Protein AF-A0A243RNW3-F1 (afdb_monomer)

Sequence (77 aa):
MAVPQPADLTIKKSVTLRRSVAEEVESRTGPRGFSHFVDQAVEYGLALLKAQEIVEDHENRVAPPMRLGAQEGPGKS

Foldseek 3Di:
DDDPDPPPDDDDDDDDDDPVVQVVLCVVQNPPGNVVVVVVVVVVVVVVVVVVVVVVVVCVVPVDPPPPDPCPDDDDD

Mean predicted aligned error: 11.44 Å

Radius of gyration: 25.15 Å; Cα contacts (8 Å, |Δi|>4): 9; chains: 1; bounding box: 48×22×79 Å

pLDDT: mean 83.98, std 16.23, range [50.47, 98.19]

Solvent-accessible surface area (backbone atoms only — not comparable to full-atom values): 5119 Å² total; per-residue (Å²): 132,86,77,80,73,78,77,93,69,93,73,94,81,88,83,90,74,60,66,73,57,53,53,53,46,32,73,74,47,37,98,80,29,48,67,62,50,52,52,54,51,49,54,52,51,53,53,50,51,54,51,49,54,53,51,52,52,47,48,70,70,65,52,69,80,77,75,73,72,78,77,74,72,84,88,75,135

Organism: NCBI:txid569862

Structure (mmCIF, N/CA/C/O backbone):
data_AF-A0A243RNW3-F1
#
_entry.id   AF-A0A243RNW3-F1
#
loop_
_atom_site.group_PDB
_atom_site.id
_atom_site.type_symbol
_atom_site.label_atom_id
_atom_site.label_alt_id
_atom_site.label_comp_id
_atom_site.label_asym_id
_atom_site.label_entity_id
_atom_site.label_seq_id
_atom_site.pdbx_PDB_ins_code
_atom_site.Cartn_x
_atom_site.Cartn_y
_atom_site.Cartn_z
_atom_site.occupancy
_atom_site.B_iso_or_equiv
_atom_site.auth_seq_id
_atom_site.auth_comp_id
_atom_site.auth_asym_id
_atom_site.auth_atom_id
_atom_site.pdbx_PDB_model_num
ATOM 1 N N . MET A 1 1 ? 34.283 -7.704 14.377 1.00 52.03 1 MET A N 1
ATOM 2 C CA . MET A 1 1 ? 33.026 -7.657 15.155 1.00 52.03 1 MET A CA 1
ATOM 3 C C . MET A 1 1 ? 31.908 -7.300 14.190 1.00 52.03 1 MET A C 1
ATOM 5 O O . MET A 1 1 ? 32.087 -6.343 13.449 1.00 52.03 1 MET A O 1
ATOM 9 N N . ALA A 1 2 ? 30.835 -8.091 14.114 1.00 65.12 2 ALA A N 1
ATOM 10 C CA . ALA A 1 2 ? 29.689 -7.761 13.266 1.00 65.12 2 ALA A CA 1
ATOM 11 C C . ALA A 1 2 ? 28.985 -6.529 13.849 1.00 65.12 2 ALA A C 1
ATOM 13 O O . ALA A 1 2 ? 28.686 -6.504 15.042 1.00 65.12 2 ALA A O 1
ATOM 14 N N . VAL A 1 3 ? 28.775 -5.498 13.030 1.00 72.50 3 VAL A N 1
ATOM 15 C CA . VAL A 1 3 ? 27.995 -4.326 13.436 1.00 72.50 3 VAL A CA 1
ATOM 16 C C . VAL A 1 3 ? 26.547 -4.796 13.601 1.00 72.50 3 VAL A C 1
ATOM 18 O O . VAL A 1 3 ? 26.012 -5.371 12.649 1.00 72.50 3 VAL A O 1
ATOM 21 N N . PRO A 1 4 ? 25.911 -4.624 14.775 1.00 69.75 4 PRO A N 1
ATOM 22 C CA . PRO A 1 4 ? 24.504 -4.957 14.921 1.00 69.75 4 PRO A CA 1
ATOM 23 C C . PRO A 1 4 ? 23.712 -4.077 13.954 1.00 69.75 4 PRO A C 1
ATOM 25 O O . PRO A 1 4 ? 23.790 -2.850 14.023 1.00 69.75 4 PRO A O 1
ATOM 28 N N . GLN A 1 5 ? 22.995 -4.704 13.020 1.00 68.06 5 GLN A N 1
ATOM 29 C CA . GLN A 1 5 ? 22.067 -3.965 12.176 1.00 68.06 5 GLN A CA 1
ATOM 30 C C . GLN A 1 5 ? 20.981 -3.374 13.083 1.00 68.06 5 GLN A C 1
ATOM 32 O O . GLN A 1 5 ? 20.499 -4.082 13.975 1.00 68.06 5 GLN A O 1
ATOM 37 N N . PRO A 1 6 ? 20.631 -2.087 12.916 1.00 68.94 6 PRO A N 1
ATOM 38 C CA . PRO A 1 6 ? 19.541 -1.501 13.675 1.00 68.94 6 PRO A CA 1
ATOM 39 C C . PRO A 1 6 ? 18.283 -2.336 13.437 1.00 68.94 6 PRO A C 1
ATOM 41 O O . PRO A 1 6 ? 18.012 -2.746 12.309 1.00 68.94 6 PRO A O 1
ATOM 44 N N . ALA A 1 7 ? 17.555 -2.630 14.514 1.00 74.75 7 ALA A N 1
ATOM 45 C CA . ALA A 1 7 ? 16.286 -3.331 14.410 1.00 74.75 7 ALA A CA 1
ATOM 46 C C . ALA A 1 7 ? 15.362 -2.565 13.453 1.00 74.75 7 ALA A C 1
ATOM 48 O O . ALA A 1 7 ? 15.334 -1.332 13.479 1.00 74.75 7 ALA A O 1
ATOM 49 N N . ASP A 1 8 ? 14.623 -3.293 12.621 1.00 81.31 8 ASP A N 1
ATOM 50 C CA . ASP A 1 8 ? 13.574 -2.697 11.806 1.00 81.31 8 ASP A CA 1
ATOM 51 C C . ASP A 1 8 ? 12.411 -2.320 12.732 1.00 81.31 8 ASP A C 1
ATOM 53 O O . ASP A 1 8 ? 11.751 -3.182 13.319 1.00 81.31 8 ASP A O 1
ATOM 57 N N . LEU A 1 9 ? 12.259 -1.021 12.985 1.00 88.44 9 LEU A N 1
ATOM 58 C CA . LEU A 1 9 ? 11.328 -0.491 13.973 1.00 88.44 9 LEU A CA 1
ATOM 59 C C . LEU A 1 9 ? 10.153 0.174 13.267 1.00 88.44 9 LEU A C 1
ATOM 61 O O . LEU A 1 9 ? 10.331 1.077 12.450 1.00 88.44 9 LEU A O 1
ATOM 65 N N . THR A 1 10 ? 8.935 -0.184 13.672 1.00 87.88 10 THR A N 1
ATOM 66 C CA . THR A 1 10 ? 7.728 0.521 13.238 1.00 87.88 10 THR A CA 1
ATOM 67 C C . THR A 1 10 ? 7.753 1.968 13.733 1.00 87.88 10 THR A C 1
ATOM 69 O O . THR A 1 10 ? 7.809 2.234 14.936 1.00 87.88 10 THR A O 1
ATOM 72 N N . ILE A 1 11 ? 7.655 2.923 12.807 1.00 93.06 11 ILE A N 1
ATOM 73 C CA . ILE A 1 11 ? 7.600 4.357 13.115 1.00 93.06 11 ILE A CA 1
ATOM 74 C C . ILE A 1 11 ? 6.202 4.887 12.802 1.00 93.06 11 ILE A C 1
ATOM 76 O O . ILE A 1 11 ? 5.694 4.740 11.693 1.00 93.06 11 ILE A O 1
ATOM 80 N N . LYS A 1 12 ? 5.591 5.596 13.757 1.00 93.19 12 LYS A N 1
ATOM 81 C CA . LYS A 1 12 ? 4.307 6.266 13.528 1.00 93.19 12 LYS A CA 1
ATOM 82 C C . LYS A 1 12 ? 4.474 7.439 12.558 1.00 93.19 12 LYS A C 1
ATOM 84 O O . LYS A 1 12 ? 5.229 8.377 12.822 1.00 93.19 12 LYS A O 1
ATOM 89 N N . LYS A 1 13 ? 3.694 7.428 11.479 1.00 91.88 13 LYS A N 1
ATOM 90 C CA . LYS A 1 13 ? 3.503 8.554 10.554 1.00 91.88 13 LYS A CA 1
ATOM 91 C C . LYS A 1 13 ? 2.017 8.895 10.457 1.00 91.88 13 LYS A C 1
ATOM 93 O O . LYS A 1 13 ? 1.168 8.052 10.727 1.00 91.88 13 LYS A O 1
ATOM 98 N N . SER A 1 14 ? 1.714 10.146 10.119 1.00 92.81 14 SER A N 1
ATOM 99 C CA . SER A 1 14 ? 0.345 10.616 9.885 1.00 92.81 14 SER A CA 1
ATOM 100 C C . SER A 1 14 ? 0.204 11.019 8.425 1.00 92.81 14 SER A C 1
ATOM 102 O O . SER A 1 14 ? 1.073 11.714 7.899 1.00 92.81 14 SER A O 1
ATOM 104 N N . VAL A 1 15 ? -0.875 10.582 7.783 1.00 89.88 15 VAL A N 1
ATOM 105 C CA . VAL A 1 15 ? -1.197 10.880 6.383 1.00 89.88 15 VAL A CA 1
ATOM 106 C C . VAL A 1 15 ? -2.679 11.211 6.261 1.00 89.88 15 VAL A C 1
ATOM 108 O O . VAL A 1 15 ? -3.488 10.781 7.082 1.00 89.88 15 VAL A O 1
ATOM 111 N N . THR A 1 16 ? -3.041 11.975 5.233 1.00 95.19 16 THR A N 1
ATOM 112 C CA . THR A 1 16 ? -4.447 12.262 4.918 1.00 95.19 16 THR A CA 1
ATOM 113 C C . THR A 1 16 ? -4.917 11.324 3.817 1.00 95.19 16 THR A C 1
ATOM 115 O O . THR A 1 16 ? -4.248 11.184 2.795 1.00 95.19 16 THR A O 1
ATOM 118 N N . LEU A 1 17 ? -6.074 10.695 4.014 1.00 93.94 17 LEU A N 1
ATOM 119 C CA . LEU A 1 17 ? -6.675 9.758 3.068 1.00 93.94 17 LEU A CA 1
ATOM 120 C C . LEU A 1 17 ? -8.094 10.202 2.716 1.00 93.94 17 LEU A C 1
ATOM 122 O O . LEU A 1 17 ? -8.767 10.881 3.493 1.00 93.94 17 LEU A O 1
ATOM 126 N N . ARG A 1 18 ? -8.572 9.787 1.539 1.00 97.62 18 ARG A N 1
ATOM 127 C CA . ARG A 1 18 ? -9.989 9.934 1.186 1.00 97.62 18 ARG A CA 1
ATOM 128 C C . ARG A 1 18 ? -10.825 9.113 2.165 1.00 97.62 18 ARG A C 1
ATOM 130 O O . ARG A 1 18 ? -10.521 7.942 2.377 1.00 97.62 18 ARG A O 1
ATOM 137 N N . ARG A 1 19 ? -11.905 9.703 2.687 1.00 96.69 19 ARG A N 1
ATOM 138 C CA . ARG A 1 19 ? -12.835 9.037 3.615 1.00 96.69 19 ARG A CA 1
ATOM 139 C C . ARG A 1 19 ? -13.273 7.662 3.107 1.00 96.69 19 ARG A C 1
ATOM 141 O O . ARG A 1 19 ? -13.136 6.692 3.833 1.00 96.69 19 ARG A O 1
ATOM 148 N N . SER A 1 20 ? -13.706 7.577 1.849 1.00 97.62 20 SER A N 1
ATOM 149 C CA . SER A 1 20 ? -14.177 6.322 1.251 1.00 97.62 20 SER A CA 1
ATOM 150 C C . SER A 1 20 ? -13.122 5.214 1.239 1.00 97.62 20 SER A C 1
ATOM 152 O O . SER A 1 20 ? -13.458 4.046 1.376 1.00 97.62 20 SER A O 1
ATOM 154 N N . VAL A 1 21 ? -11.841 5.565 1.097 1.00 95.88 21 VAL A N 1
ATOM 155 C CA . VAL A 1 21 ? -10.743 4.591 1.164 1.00 95.88 21 VAL A CA 1
ATOM 156 C C . VAL A 1 21 ? -10.529 4.138 2.602 1.00 95.88 21 VAL A C 1
ATOM 158 O O . VAL A 1 21 ? -10.355 2.949 2.836 1.00 95.88 21 VAL A O 1
ATOM 161 N N . ALA A 1 22 ? -10.556 5.066 3.562 1.00 93.94 22 ALA A N 1
ATOM 162 C CA . ALA A 1 22 ? -10.395 4.717 4.968 1.00 93.94 22 ALA A CA 1
ATOM 163 C C . ALA A 1 22 ? -11.52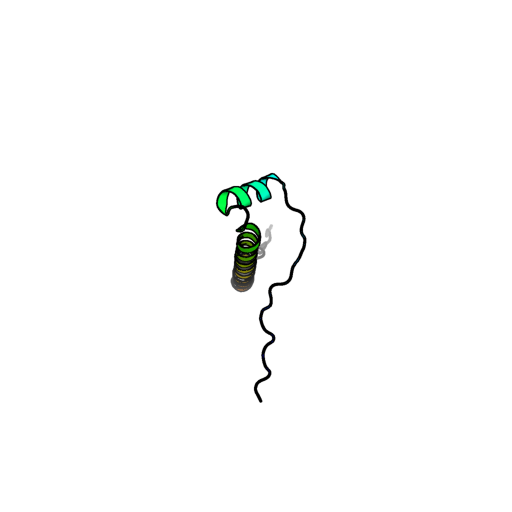0 3.785 5.450 1.00 93.94 22 ALA A C 1
ATOM 165 O O . ALA A 1 22 ? -11.236 2.740 6.029 1.00 9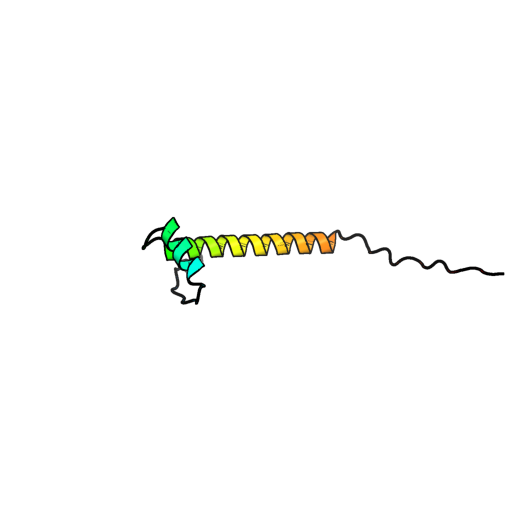3.94 22 ALA A O 1
ATOM 166 N N . GLU A 1 23 ? -12.771 4.113 5.116 1.00 95.31 23 GLU A N 1
ATOM 167 C CA . GLU A 1 23 ? -13.952 3.302 5.437 1.00 95.31 23 GLU A CA 1
ATOM 168 C C . GLU A 1 23 ? -13.885 1.905 4.798 1.00 95.31 23 GLU A C 1
ATOM 170 O O . GLU A 1 23 ? -14.211 0.917 5.450 1.00 95.31 23 GLU A O 1
ATOM 175 N N . GLU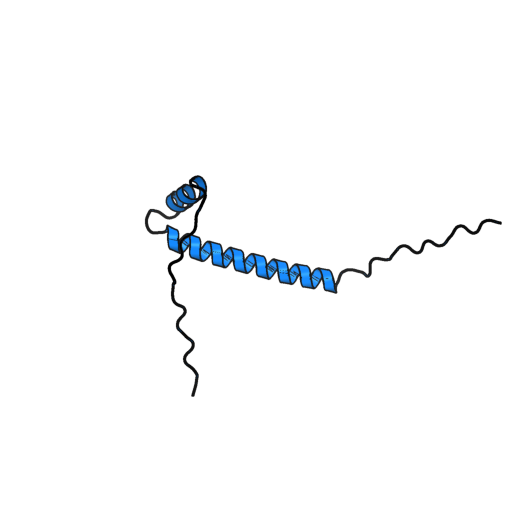 A 1 24 ? -13.408 1.789 3.555 1.00 96.69 24 GLU A N 1
ATOM 176 C CA . GLU A 1 24 ? -13.241 0.491 2.885 1.00 96.69 24 GLU A CA 1
ATOM 177 C C . GLU A 1 24 ? -12.146 -0.372 3.531 1.00 96.69 24 GLU A C 1
ATOM 179 O O . GLU A 1 24 ? -12.282 -1.589 3.650 1.00 96.69 24 GLU A O 1
ATOM 184 N N . VAL A 1 25 ? -11.044 0.235 3.972 1.00 95.06 25 VAL A N 1
ATOM 185 C CA . VAL A 1 25 ? -9.997 -0.505 4.692 1.00 95.06 25 VAL A CA 1
ATOM 186 C C . VAL A 1 25 ? -10.519 -0.979 6.047 1.00 95.06 25 VAL A C 1
ATOM 188 O O . VAL A 1 25 ? -10.313 -2.138 6.420 1.00 95.06 25 VAL A O 1
ATOM 191 N N . GLU A 1 26 ? -11.220 -0.115 6.779 1.00 94.56 26 GLU A N 1
ATOM 192 C CA . GLU A 1 26 ? -11.829 -0.467 8.063 1.00 94.56 26 GLU A CA 1
ATOM 193 C C . GLU A 1 26 ? -12.903 -1.553 7.914 1.00 94.56 26 GLU A C 1
ATOM 195 O O . GLU A 1 26 ? -12.950 -2.464 8.741 1.00 94.56 26 GLU A O 1
ATOM 200 N N . SER A 1 27 ? -13.714 -1.524 6.850 1.00 96.44 27 SER A N 1
ATOM 201 C CA . SER A 1 27 ? -14.739 -2.548 6.599 1.00 96.44 27 SER A CA 1
ATOM 202 C C . SER A 1 27 ? -14.128 -3.934 6.361 1.00 96.44 27 SER A C 1
ATOM 204 O O . SER A 1 27 ? -14.668 -4.939 6.826 1.00 96.44 27 SER A O 1
ATOM 206 N N . ARG A 1 28 ? -12.970 -3.993 5.690 1.00 95.81 28 ARG A N 1
ATOM 207 C CA . ARG A 1 28 ? -12.256 -5.242 5.377 1.00 95.81 28 ARG A CA 1
ATOM 208 C C . ARG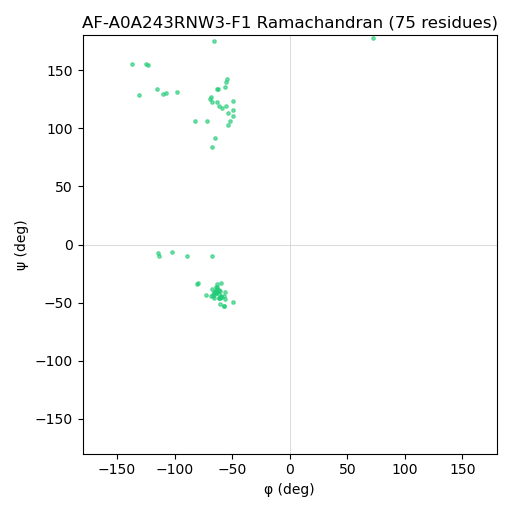 A 1 28 ? -11.426 -5.780 6.534 1.00 95.81 28 ARG A C 1
ATOM 210 O O . ARG A 1 28 ? -11.266 -6.991 6.654 1.00 95.81 28 ARG A O 1
ATOM 217 N N . THR A 1 29 ? -10.850 -4.895 7.342 1.00 95.94 29 THR A N 1
ATOM 218 C CA . THR A 1 29 ? -9.823 -5.271 8.333 1.00 95.94 29 THR A CA 1
ATOM 219 C C . THR A 1 29 ? -10.264 -5.097 9.783 1.00 95.94 29 THR A C 1
ATOM 221 O O . THR A 1 29 ? -9.593 -5.567 10.705 1.00 95.94 29 THR A O 1
ATOM 224 N N . GLY A 1 30 ? -11.411 -4.456 9.998 1.00 92.69 30 GLY A N 1
ATOM 225 C CA . GLY A 1 30 ? -11.918 -4.110 11.313 1.00 92.69 30 GLY A CA 1
ATOM 226 C C . GLY A 1 30 ? -11.138 -2.969 11.987 1.00 92.69 30 GLY A C 1
ATOM 227 O O . GLY A 1 30 ? -10.121 -2.485 11.486 1.00 92.69 30 GLY A O 1
ATOM 228 N N . PRO A 1 31 ? -11.566 -2.558 13.192 1.00 82.44 31 PRO A N 1
ATOM 229 C CA . PRO A 1 31 ? -11.085 -1.343 13.861 1.00 82.44 31 PRO A CA 1
ATOM 230 C C . PRO A 1 31 ? -9.618 -1.386 14.319 1.00 82.44 31 PRO A C 1
ATOM 232 O O . PRO A 1 31 ? -9.081 -0.373 14.758 1.00 82.44 31 PRO A O 1
ATOM 235 N N . ARG A 1 32 ? -8.957 -2.550 14.265 1.00 88.25 32 ARG A N 1
ATOM 236 C CA . ARG A 1 32 ? -7.543 -2.717 14.655 1.00 88.25 32 ARG A CA 1
ATOM 237 C C . ARG A 1 32 ? -6.625 -3.094 13.491 1.00 88.25 32 ARG A C 1
ATOM 239 O O . ARG A 1 32 ? -5.414 -3.131 13.682 1.00 88.25 32 ARG A O 1
ATOM 246 N N . GLY A 1 33 ? -7.178 -3.372 12.309 1.00 91.81 33 GLY A N 1
ATOM 247 C CA . GLY A 1 33 ? -6.414 -3.864 11.161 1.00 91.81 33 GLY A CA 1
ATOM 248 C C . GLY A 1 33 ? -5.850 -2.769 10.255 1.00 91.81 33 GLY A C 1
ATOM 249 O O . GLY A 1 33 ? -5.007 -3.055 9.409 1.00 91.81 33 GLY A O 1
ATOM 250 N N . PHE A 1 34 ? -6.255 -1.514 10.463 1.00 91.94 34 PHE A N 1
ATOM 251 C CA . PHE A 1 34 ? -5.944 -0.409 9.560 1.00 91.94 34 PHE A CA 1
ATOM 252 C C . PHE A 1 34 ? -4.442 -0.200 9.332 1.00 91.94 34 PHE A C 1
ATOM 254 O O . PHE A 1 34 ? -3.983 -0.169 8.194 1.00 91.94 34 PHE A O 1
ATOM 261 N N . SER A 1 35 ? -3.657 -0.072 10.407 1.00 90.75 35 SER A N 1
ATOM 262 C CA . SER A 1 35 ? -2.218 0.194 10.287 1.00 90.75 35 SER A CA 1
ATOM 263 C C . SER A 1 35 ? -1.478 -0.948 9.597 1.00 90.75 35 SER A C 1
ATOM 265 O O . SER A 1 35 ? -0.645 -0.679 8.744 1.00 90.75 35 SER A O 1
ATOM 267 N N . HIS A 1 36 ? -1.818 -2.199 9.917 1.00 92.75 36 HIS A N 1
ATOM 268 C CA . HIS A 1 36 ? -1.207 -3.366 9.279 1.00 92.75 36 HIS A CA 1
ATOM 269 C C . HIS A 1 36 ? -1.555 -3.447 7.789 1.00 92.75 36 HIS A C 1
ATOM 271 O O . HIS A 1 36 ? -0.688 -3.717 6.965 1.00 92.75 36 HIS A O 1
ATOM 277 N N . PHE A 1 37 ? -2.805 -3.147 7.431 1.00 94.88 37 PHE A N 1
ATOM 278 C CA . PHE A 1 37 ? -3.218 -3.105 6.033 1.00 94.88 37 PHE A CA 1
ATOM 279 C C . PHE A 1 37 ? -2.451 -2.047 5.239 1.00 94.88 37 PHE A C 1
ATOM 281 O O . PHE A 1 37 ? -1.984 -2.321 4.137 1.00 94.88 37 PHE A O 1
ATOM 288 N N . VAL A 1 38 ? -2.321 -0.835 5.790 1.00 93.38 38 VAL A N 1
ATOM 289 C CA . VAL A 1 38 ? -1.589 0.254 5.127 1.00 93.38 38 VAL A CA 1
ATOM 290 C C . VAL A 1 38 ? -0.111 -0.094 4.978 1.00 93.38 38 VAL A C 1
ATOM 292 O O . VAL A 1 38 ? 0.447 0.158 3.916 1.00 93.38 38 VAL A O 1
ATOM 295 N N . ASP A 1 39 ? 0.499 -0.697 5.997 1.00 93.81 39 ASP A N 1
ATOM 296 C CA . ASP A 1 39 ? 1.892 -1.154 5.963 1.00 93.81 39 ASP A CA 1
ATOM 297 C C . ASP A 1 39 ? 2.129 -2.140 4.805 1.00 93.81 39 ASP A C 1
ATOM 299 O O . ASP A 1 39 ? 2.918 -1.863 3.901 1.00 93.81 39 ASP A O 1
ATOM 303 N N . GLN A 1 40 ? 1.320 -3.203 4.721 1.00 95.25 40 GLN A N 1
ATOM 304 C CA . GLN A 1 40 ? 1.394 -4.173 3.620 1.00 95.25 40 GLN A CA 1
ATOM 305 C C . GLN A 1 40 ? 1.089 -3.554 2.251 1.00 95.25 40 GLN A C 1
ATOM 307 O O . GLN A 1 40 ? 1.738 -3.870 1.255 1.00 95.25 40 GLN A O 1
ATOM 312 N N . ALA A 1 41 ? 0.103 -2.657 2.169 1.00 95.44 41 ALA A N 1
ATOM 313 C CA . ALA A 1 41 ? -0.225 -1.974 0.921 1.00 95.44 41 ALA A CA 1
ATOM 314 C C . ALA A 1 41 ? 0.939 -1.103 0.420 1.00 95.44 41 ALA A C 1
ATOM 316 O O . ALA A 1 41 ? 1.177 -1.039 -0.789 1.00 95.44 41 ALA A O 1
ATOM 317 N N . VAL A 1 42 ? 1.676 -0.458 1.329 1.00 95.50 42 VAL A N 1
ATOM 318 C CA . VAL A 1 42 ? 2.883 0.307 0.992 1.00 95.50 42 VAL A CA 1
ATOM 319 C C . VAL A 1 42 ? 4.001 -0.625 0.529 1.00 95.50 42 VAL A C 1
ATOM 321 O O . VAL A 1 42 ? 4.605 -0.341 -0.505 1.00 95.50 42 VAL A O 1
ATOM 324 N N . GLU A 1 43 ? 4.235 -1.753 1.207 1.00 96.69 43 GLU A N 1
ATOM 325 C CA . GLU A 1 43 ? 5.211 -2.760 0.758 1.00 96.69 43 GLU A CA 1
ATOM 326 C C . GLU A 1 43 ? 4.913 -3.250 -0.666 1.00 96.69 43 GLU A C 1
ATOM 328 O O . GLU A 1 43 ? 5.801 -3.261 -1.524 1.00 96.69 43 GLU A O 1
ATOM 333 N N . TYR A 1 44 ? 3.652 -3.587 -0.954 1.00 97.44 44 TYR A N 1
ATOM 334 C CA . TYR A 1 44 ? 3.243 -4.005 -2.295 1.00 97.44 44 TYR A CA 1
ATOM 335 C C . TYR A 1 44 ? 3.409 -2.891 -3.330 1.00 97.44 44 TYR A C 1
ATOM 337 O O . TYR A 1 44 ? 3.893 -3.152 -4.433 1.00 97.44 44 TYR A O 1
ATOM 345 N N . GLY A 1 45 ? 3.056 -1.651 -2.985 1.00 97.50 45 GLY A N 1
ATOM 346 C CA . GLY A 1 45 ? 3.257 -0.497 -3.860 1.00 97.50 45 GLY A CA 1
ATOM 347 C C . GLY A 1 45 ? 4.731 -0.284 -4.212 1.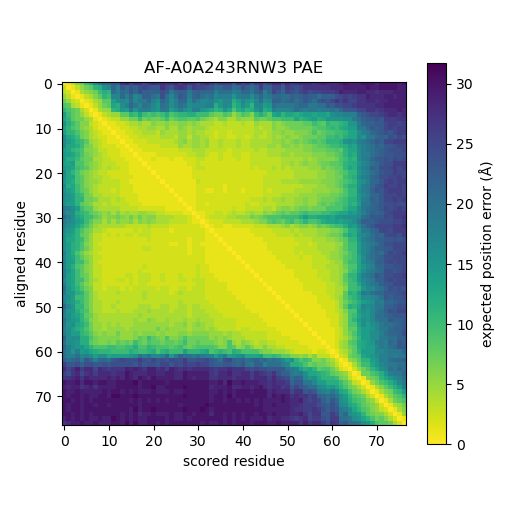00 97.50 45 GLY A C 1
ATOM 348 O O . GLY A 1 45 ? 5.064 -0.105 -5.382 1.00 97.50 45 GLY A O 1
ATOM 349 N N . LEU A 1 46 ? 5.626 -0.374 -3.224 1.00 98.00 46 LEU A N 1
ATOM 350 C CA . LEU A 1 46 ? 7.072 -0.250 -3.433 1.00 98.00 46 LEU A CA 1
ATOM 351 C C . LEU A 1 46 ? 7.632 -1.387 -4.296 1.00 98.00 46 LEU A C 1
ATOM 353 O O . LEU A 1 46 ? 8.461 -1.143 -5.175 1.00 98.00 46 LEU A O 1
ATOM 357 N N . ALA A 1 47 ? 7.163 -2.620 -4.092 1.00 97.44 47 ALA A N 1
ATOM 358 C CA . ALA A 1 47 ? 7.568 -3.757 -4.913 1.00 97.44 47 ALA A CA 1
ATOM 359 C C . ALA A 1 47 ? 7.149 -3.588 -6.384 1.00 97.44 47 ALA A C 1
ATOM 361 O O . ALA A 1 47 ? 7.937 -3.889 -7.283 1.00 97.44 47 ALA A O 1
ATOM 362 N N . LEU A 1 48 ? 5.940 -3.072 -6.632 1.00 98.19 48 LEU A N 1
ATOM 363 C CA . LEU A 1 48 ? 5.452 -2.786 -7.984 1.00 98.19 48 LEU A CA 1
ATOM 364 C C . LEU A 1 48 ? 6.264 -1.683 -8.668 1.00 98.19 48 LEU A C 1
ATOM 366 O O . LEU A 1 48 ? 6.631 -1.851 -9.828 1.00 98.19 48 LEU A O 1
ATOM 370 N N . LEU A 1 49 ? 6.599 -0.602 -7.955 1.00 98.19 49 LEU A N 1
ATOM 371 C CA . LEU A 1 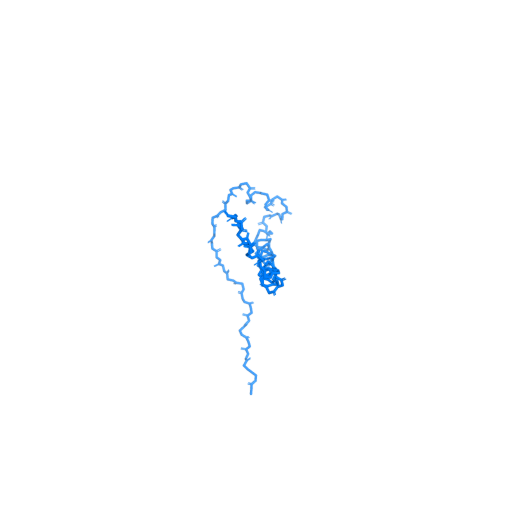49 ? 7.456 0.462 -8.492 1.00 98.19 49 LEU A CA 1
ATOM 372 C C . LEU A 1 49 ? 8.832 -0.080 -8.894 1.00 98.19 49 LEU A C 1
ATOM 374 O O . LEU A 1 49 ? 9.290 0.158 -10.007 1.00 98.19 49 LEU A O 1
ATOM 378 N N . LYS A 1 50 ? 9.449 -0.903 -8.042 1.00 97.62 50 LYS A N 1
ATOM 379 C CA . LYS A 1 50 ? 10.726 -1.551 -8.365 1.00 97.62 50 LYS A CA 1
ATOM 380 C C . LYS A 1 50 ? 10.623 -2.478 -9.579 1.00 97.62 50 LYS A C 1
ATOM 382 O O . LYS A 1 50 ? 11.548 -2.555 -10.383 1.00 97.62 50 LYS A O 1
ATOM 387 N N . ALA A 1 51 ? 9.519 -3.212 -9.711 1.00 96.81 51 ALA A N 1
ATOM 388 C CA . ALA A 1 51 ? 9.292 -4.057 -10.879 1.00 96.81 51 ALA A CA 1
ATOM 389 C C . ALA A 1 51 ? 9.169 -3.219 -12.160 1.00 96.81 51 ALA A C 1
ATOM 391 O O . ALA A 1 51 ? 9.749 -3.589 -13.179 1.00 96.81 51 ALA A O 1
ATOM 392 N N . GLN A 1 52 ? 8.474 -2.081 -12.094 1.00 96.94 52 GLN A N 1
ATOM 393 C CA . GLN A 1 52 ? 8.370 -1.137 -13.203 1.00 96.94 52 GLN A CA 1
ATOM 394 C C . GLN A 1 52 ? 9.747 -0.595 -13.612 1.00 96.94 52 GLN A C 1
ATOM 396 O O . GLN A 1 52 ? 10.076 -0.647 -14.792 1.00 96.94 52 GLN A O 1
ATOM 401 N N . GLU A 1 53 ? 10.584 -0.181 -12.657 1.00 96.31 53 GLU A N 1
ATOM 402 C CA . GLU A 1 53 ? 11.954 0.287 -12.935 1.00 96.31 53 GLU A CA 1
ATOM 403 C C . GLU A 1 53 ? 12.790 -0.765 -13.684 1.00 96.31 53 GLU A C 1
ATOM 405 O O . GLU A 1 53 ? 13.528 -0.442 -14.613 1.00 96.31 53 GLU A O 1
ATOM 410 N N . ILE A 1 54 ? 12.658 -2.042 -13.308 1.00 96.31 54 ILE A N 1
ATOM 411 C CA . ILE A 1 54 ? 13.367 -3.147 -13.969 1.00 96.31 54 ILE A CA 1
ATOM 412 C C . ILE A 1 54 ? 12.882 -3.332 -15.412 1.00 96.31 54 ILE A C 1
ATOM 414 O O . ILE A 1 54 ? 13.694 -3.573 -16.308 1.00 96.31 54 ILE A O 1
ATOM 418 N N . VAL A 1 55 ? 11.569 -3.248 -15.639 1.00 95.88 55 VAL A N 1
ATOM 419 C CA . VAL A 1 55 ? 10.989 -3.365 -16.984 1.00 95.88 55 VAL A CA 1
ATOM 420 C C . VAL A 1 55 ? 11.431 -2.192 -17.855 1.00 95.88 55 VAL A C 1
ATOM 422 O O . VAL A 1 55 ? 11.902 -2.422 -18.964 1.00 95.88 55 VAL A O 1
ATOM 425 N N . GLU A 1 56 ? 11.371 -0.964 -17.341 1.00 95.12 56 GLU A N 1
ATOM 426 C CA . GLU A 1 56 ? 11.808 0.237 -18.060 1.00 95.12 56 GLU A CA 1
ATOM 427 C C . GLU A 1 56 ? 13.309 0.188 -18.404 1.00 95.12 56 GLU A C 1
ATOM 429 O O . GLU A 1 56 ? 13.690 0.497 -19.535 1.00 95.12 56 GLU A O 1
ATOM 434 N N . ASP A 1 57 ? 14.179 -0.248 -17.482 1.00 94.12 57 ASP A N 1
ATOM 435 C CA . ASP A 1 57 ? 15.607 -0.459 -17.781 1.00 94.12 57 ASP A CA 1
ATOM 436 C C . ASP A 1 57 ? 15.798 -1.495 -18.896 1.00 94.12 57 ASP A C 1
ATOM 438 O O . ASP A 1 57 ? 16.574 -1.281 -19.833 1.00 94.12 57 ASP A O 1
ATOM 442 N N . HIS A 1 58 ? 15.064 -2.609 -18.830 1.00 91.69 58 HIS A N 1
ATOM 443 C CA . HIS A 1 58 ? 15.129 -3.637 -19.859 1.00 91.69 58 HIS A CA 1
ATOM 444 C C . HIS A 1 58 ? 14.708 -3.087 -21.223 1.00 91.69 58 HIS A C 1
ATOM 446 O O . HIS A 1 58 ? 15.465 -3.223 -22.185 1.00 91.69 58 HIS A O 1
ATOM 452 N N . GLU A 1 59 ? 13.551 -2.431 -21.301 1.00 92.62 59 GLU A N 1
ATOM 453 C CA . GLU A 1 59 ? 13.035 -1.821 -22.527 1.00 92.62 59 GLU A CA 1
ATOM 454 C C . GLU A 1 59 ? 14.026 -0.816 -23.114 1.00 92.62 59 GLU A C 1
ATOM 456 O O . GLU A 1 59 ? 14.321 -0.888 -24.303 1.00 92.62 59 GLU A O 1
ATOM 461 N N . ASN A 1 60 ? 14.628 0.046 -22.293 1.00 88.00 60 ASN A N 1
ATOM 462 C CA . ASN A 1 60 ? 15.637 1.003 -22.751 1.00 88.00 60 ASN A CA 1
ATOM 463 C C . ASN A 1 60 ? 16.897 0.326 -23.313 1.00 88.00 60 ASN A C 1
ATOM 465 O O . ASN A 1 60 ? 17.511 0.831 -24.254 1.00 88.00 60 ASN A O 1
ATOM 469 N N . ARG A 1 61 ? 17.293 -0.822 -22.754 1.00 85.38 61 ARG A N 1
ATOM 470 C CA . ARG A 1 61 ? 18.477 -1.574 -23.195 1.00 85.38 61 ARG A CA 1
ATOM 471 C C . ARG A 1 61 ? 18.235 -2.415 -24.441 1.00 85.38 61 ARG A C 1
ATOM 473 O O . ARG A 1 61 ? 19.174 -2.633 -25.205 1.00 85.38 61 ARG A O 1
ATOM 480 N N . VAL A 1 62 ? 17.023 -2.943 -24.606 1.00 85.88 62 VAL A N 1
ATOM 481 C CA . VAL A 1 62 ? 16.669 -3.837 -25.719 1.00 85.88 62 VAL A CA 1
ATOM 482 C C . VAL A 1 62 ? 15.877 -3.151 -26.821 1.00 85.88 62 VAL A C 1
ATOM 484 O O . VAL A 1 62 ? 15.650 -3.773 -27.862 1.00 85.88 62 VAL A O 1
ATOM 487 N N . ALA A 1 63 ? 15.473 -1.892 -26.619 1.00 65.88 63 ALA A N 1
ATOM 488 C CA . ALA A 1 63 ? 14.831 -1.089 -27.642 1.00 65.88 63 ALA A CA 1
ATOM 489 C C . ALA A 1 63 ? 15.671 -1.187 -28.923 1.00 65.88 63 ALA A C 1
ATOM 491 O O . ALA A 1 63 ? 16.873 -0.890 -28.899 1.00 65.88 63 ALA A O 1
ATOM 492 N N . PRO A 1 64 ? 15.074 -1.624 -30.049 1.00 64.38 64 PRO A N 1
ATOM 493 C CA . PRO A 1 64 ? 15.774 -1.595 -31.318 1.00 64.38 64 PRO A CA 1
ATOM 494 C C . PRO A 1 64 ? 16.263 -0.162 -31.532 1.00 64.38 64 PRO A C 1
ATOM 496 O O . PRO A 1 64 ? 15.512 0.762 -31.198 1.00 64.38 64 PRO A O 1
ATOM 499 N N . PRO A 1 65 ? 17.465 0.065 -32.098 1.00 59.97 65 PRO A N 1
ATOM 500 C CA . PRO A 1 65 ? 17.817 1.404 -32.531 1.00 59.97 65 PRO A CA 1
ATOM 501 C C . PRO A 1 65 ? 16.678 1.842 -33.439 1.00 59.97 65 PRO A C 1
ATOM 503 O O . PRO A 1 65 ? 16.432 1.199 -34.465 1.00 59.97 65 PRO A O 1
ATOM 506 N N . MET A 1 66 ? 15.916 2.851 -33.005 1.00 58.47 66 MET A N 1
ATOM 507 C CA . MET A 1 66 ? 14.868 3.441 -33.817 1.00 58.47 66 MET A CA 1
ATOM 508 C C . MET A 1 66 ? 15.548 3.718 -35.150 1.00 58.47 66 MET A C 1
ATOM 510 O O . MET A 1 66 ? 16.487 4.515 -35.203 1.00 58.47 66 MET A O 1
ATOM 514 N N . ARG A 1 67 ? 15.177 2.972 -36.202 1.00 57.72 67 ARG A N 1
ATOM 515 C CA . ARG A 1 67 ? 15.667 3.253 -37.545 1.00 57.72 67 ARG A CA 1
ATOM 516 C C . ARG A 1 67 ? 15.073 4.607 -37.867 1.00 57.72 67 ARG A C 1
ATOM 518 O O . ARG A 1 67 ? 13.935 4.688 -38.319 1.00 57.72 67 ARG A O 1
ATOM 525 N N . LEU A 1 68 ? 15.826 5.657 -37.548 1.00 57.66 68 LEU A N 1
ATOM 526 C CA . LEU A 1 68 ? 15.613 6.984 -38.070 1.00 57.66 68 LEU A CA 1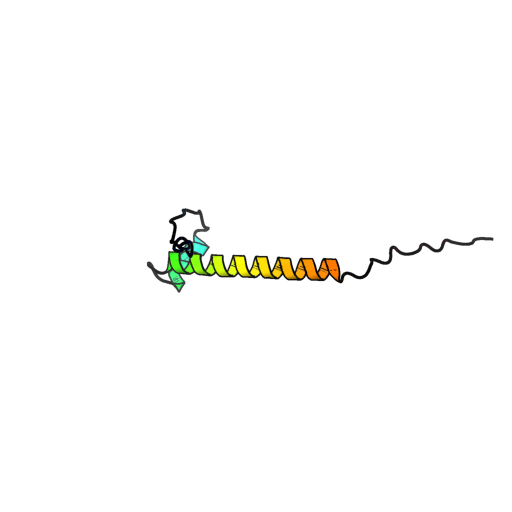
ATOM 527 C C . LEU A 1 68 ? 15.555 6.755 -39.571 1.00 57.66 68 LEU A C 1
ATOM 529 O O . LEU A 1 68 ? 16.548 6.324 -40.163 1.00 57.66 68 LEU A O 1
ATOM 533 N N . GLY A 1 69 ? 14.344 6.848 -40.119 1.00 50.84 69 GLY A N 1
ATOM 534 C CA . GLY A 1 69 ? 14.082 6.528 -41.505 1.00 50.84 69 GLY A CA 1
ATOM 535 C C . GLY A 1 69 ? 15.119 7.254 -42.333 1.00 50.84 69 GLY A C 1
ATOM 536 O O . GLY A 1 69 ? 15.187 8.483 -42.307 1.00 50.84 69 GLY A O 1
ATOM 537 N N . ALA A 1 70 ? 15.956 6.479 -43.015 1.00 52.69 70 ALA A N 1
ATOM 538 C CA . ALA A 1 70 ? 16.685 6.975 -44.151 1.00 52.69 70 ALA A CA 1
ATOM 539 C C . ALA A 1 70 ? 15.622 7.566 -45.082 1.00 52.69 70 ALA A C 1
ATOM 541 O O . ALA A 1 70 ? 14.880 6.835 -45.735 1.00 52.69 70 ALA A O 1
ATOM 542 N N . GLN A 1 71 ? 15.500 8.893 -45.097 1.00 50.47 71 GLN A N 1
ATOM 543 C CA . GLN A 1 71 ? 15.036 9.566 -46.295 1.00 50.47 71 GLN A CA 1
ATOM 544 C C . GLN A 1 71 ? 16.151 9.361 -47.321 1.00 50.47 71 GLN A C 1
ATOM 546 O O . GLN A 1 71 ? 17.057 10.179 -47.465 1.00 50.47 71 GLN A O 1
ATOM 551 N N . GLU A 1 72 ? 16.112 8.211 -47.991 1.00 52.09 72 GLU A N 1
ATOM 552 C CA . GLU A 1 72 ? 16.620 8.119 -49.349 1.00 52.09 72 GLU A CA 1
ATOM 553 C C . GLU A 1 72 ? 15.814 9.136 -50.164 1.00 52.09 72 GLU A C 1
ATOM 555 O O . GLU A 1 72 ? 14.581 9.117 -50.173 1.00 52.09 72 GLU A O 1
ATOM 560 N N . GLY A 1 73 ? 16.521 10.125 -50.712 1.00 52.75 73 GLY A N 1
ATOM 561 C CA . GLY A 1 73 ? 15.915 11.291 -51.342 1.00 52.75 73 GLY A CA 1
ATOM 562 C C . GLY A 1 73 ? 15.123 10.956 -52.607 1.00 52.75 73 GLY A C 1
ATOM 563 O O . GLY A 1 73 ? 15.178 9.836 -53.114 1.00 52.75 73 GLY A O 1
ATOM 564 N N . PRO A 1 74 ? 14.434 11.936 -53.208 1.00 53.50 74 PRO A N 1
ATOM 565 C CA . PRO A 1 74 ? 14.033 11.796 -54.586 1.00 53.50 74 PRO A CA 1
ATOM 566 C C . PRO A 1 74 ? 15.225 12.194 -55.457 1.00 53.50 74 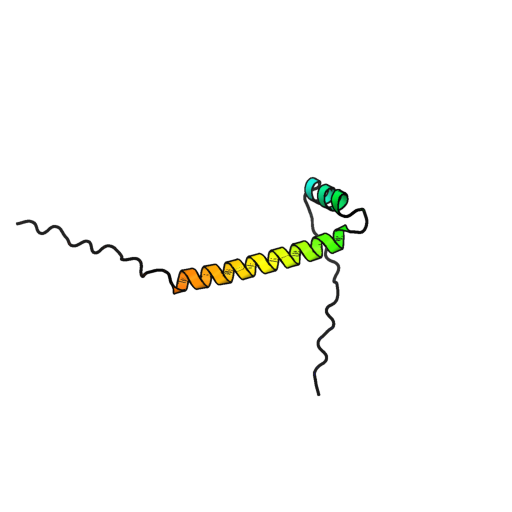PRO A C 1
ATOM 568 O O . PRO A 1 74 ? 15.531 13.374 -55.624 1.00 53.50 74 PRO A O 1
ATOM 571 N N . GLY A 1 75 ? 15.870 11.197 -56.062 1.00 56.22 75 GLY A N 1
ATOM 572 C CA . GLY A 1 75 ? 16.469 11.416 -57.368 1.00 56.22 75 GLY A CA 1
ATOM 573 C C . GLY A 1 75 ? 15.371 11.923 -58.302 1.00 56.22 75 GLY A C 1
ATOM 574 O O . GLY A 1 75 ? 14.361 11.246 -58.506 1.00 56.22 75 GLY A O 1
ATOM 575 N N . LYS A 1 76 ? 15.539 13.129 -58.839 1.00 53.72 76 LYS A N 1
ATOM 576 C CA . LYS A 1 76 ? 14.819 13.569 -60.029 1.00 53.72 76 LYS A CA 1
ATOM 577 C C . LYS A 1 76 ? 15.808 14.164 -61.021 1.00 53.72 76 LYS A C 1
ATOM 579 O O . LYS A 1 76 ? 16.652 14.972 -60.647 1.00 53.72 76 LYS A O 1
ATOM 584 N N . SER A 1 77 ? 15.665 13.620 -62.229 1.00 55.03 77 SER A N 1
ATOM 585 C CA . SER A 1 77 ? 16.308 13.882 -63.514 1.00 55.03 77 SER A CA 1
A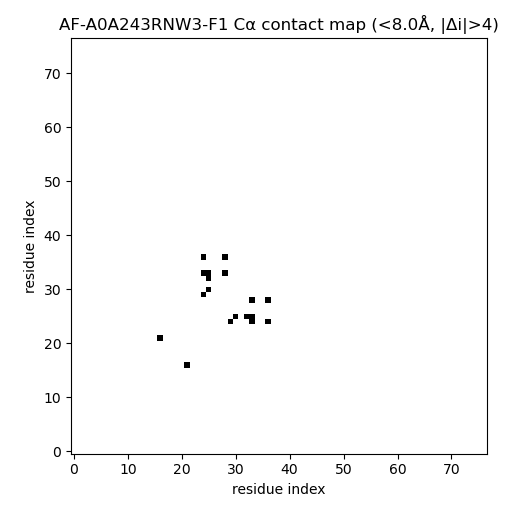TOM 586 C C . SER A 1 77 ? 16.540 15.341 -63.863 1.00 55.03 77 SER A C 1
ATOM 588 O O . SER A 1 77 ? 15.692 16.179 -63.489 1.00 55.03 77 SER A O 1
#

Secondary structure (DSSP, 8-state):
-PPPPPP-----------HHHHHHHHHHH-TTTHHHHHHHHHHHHHHHHHHHHHHHHHHHHHS--------------